Protein AF-A0A7K0UX24-F1 (afdb_monomer_lite)

Sequence (66 aa):
MKKSLKLMAVVASLTLITGVAVAPASQAAKIKLCLALDTGGVDDRSFNQGAWAGAQASTVSNAEYL

Foldseek 3Di:
DVVVVVVVVVVVVVCVVVVPPDPPPVPPDAAEAEAEDDPCACPNVDDNVVVVVVQVPDPRHDYDYD

Structure (mmCIF, N/CA/C/O backbone):
data_AF-A0A7K0UX24-F1
#
_entry.id   AF-A0A7K0UX24-F1
#
loop_
_atom_site.group_PDB
_atom_site.id
_atom_site.type_symbol
_atom_site.label_atom_id
_atom_site.label_alt_id
_atom_site.label_comp_id
_atom_site.label_asym_id
_atom_site.label_entity_id
_atom_site.label_seq_id
_atom_site.pdbx_PDB_ins_code
_atom_site.Cartn_x
_atom_site.Cartn_y
_atom_site.Cartn_z
_atom_site.occupancy
_atom_site.B_iso_or_equiv
_atom_site.auth_seq_id
_atom_site.auth_comp_id
_atom_site.auth_asym_id
_atom_site.auth_atom_id
_atom_site.pdbx_PDB_model_num
ATOM 1 N N . MET A 1 1 ? -43.161 3.246 45.064 1.00 59.03 1 MET A N 1
ATOM 2 C CA . MET A 1 1 ? -43.239 3.803 43.691 1.00 59.03 1 MET A CA 1
ATOM 3 C C . MET A 1 1 ? -42.193 4.886 43.412 1.00 59.03 1 MET A C 1
ATOM 5 O O . MET A 1 1 ? -41.404 4.697 42.502 1.00 59.03 1 MET A O 1
ATOM 9 N N . LYS A 1 2 ? -42.080 5.978 44.190 1.00 60.06 2 LYS A N 1
ATOM 10 C CA . LYS A 1 2 ? -41.078 7.042 43.911 1.00 60.06 2 LYS A CA 1
ATOM 11 C C . LYS A 1 2 ? -39.607 6.591 44.030 1.00 60.06 2 LYS A C 1
ATOM 13 O O . LYS A 1 2 ? -38.773 7.026 43.249 1.00 60.06 2 LYS A O 1
ATOM 18 N N . LYS A 1 3 ? -39.288 5.712 44.992 1.00 65.81 3 LYS A N 1
ATOM 19 C CA . LYS A 1 3 ? -37.927 5.162 45.184 1.00 65.81 3 LYS A CA 1
ATOM 20 C C . LYS A 1 3 ? -37.561 4.119 44.121 1.00 65.81 3 LYS A C 1
ATOM 22 O O . LYS A 1 3 ? -36.450 4.135 43.610 1.00 65.81 3 LYS A O 1
ATOM 27 N N . SER A 1 4 ? -38.520 3.275 43.745 1.00 69.25 4 SER A N 1
ATOM 28 C CA . SER A 1 4 ? -38.353 2.263 42.700 1.00 69.25 4 SER A CA 1
ATOM 29 C C . SER A 1 4 ? -38.210 2.880 41.302 1.00 69.25 4 SER A C 1
ATOM 31 O O . SER A 1 4 ? -37.406 2.400 40.513 1.00 69.25 4 SER A O 1
ATOM 33 N N . LEU A 1 5 ? -38.891 3.998 41.023 1.00 75.31 5 LEU A N 1
ATOM 34 C CA . LEU A 1 5 ? -38.740 4.723 39.757 1.00 75.31 5 LEU A CA 1
ATOM 35 C C . LEU A 1 5 ? -37.366 5.404 39.624 1.00 75.31 5 LEU A C 1
ATOM 37 O O . LEU A 1 5 ? -36.762 5.362 38.559 1.00 75.31 5 LEU A O 1
ATOM 41 N N . LYS A 1 6 ? -36.830 5.969 40.718 1.00 75.00 6 LYS A N 1
ATOM 42 C CA . LYS A 1 6 ? -35.457 6.506 40.748 1.00 75.00 6 LYS A CA 1
ATOM 43 C C . LYS A 1 6 ? -34.412 5.412 40.523 1.00 75.00 6 LYS A C 1
ATOM 45 O O . LYS A 1 6 ? -33.444 5.642 39.811 1.00 75.00 6 LYS A O 1
ATOM 50 N N . LEU A 1 7 ? -34.630 4.227 41.094 1.00 78.06 7 LEU A N 1
ATOM 51 C CA . LEU A 1 7 ? -33.741 3.085 40.901 1.00 78.06 7 LEU A CA 1
ATOM 52 C C . LEU A 1 7 ? -33.749 2.607 39.442 1.00 78.06 7 LEU A C 1
ATOM 54 O O . LEU A 1 7 ? -32.684 2.423 38.867 1.00 78.06 7 LEU A O 1
ATOM 58 N N . MET A 1 8 ? -34.923 2.488 38.811 1.00 76.00 8 MET A N 1
ATOM 59 C CA . MET A 1 8 ? -34.999 2.131 37.387 1.00 76.00 8 MET A CA 1
ATOM 60 C C . MET A 1 8 ? -34.377 3.192 36.476 1.00 76.00 8 MET A C 1
ATOM 62 O O . MET A 1 8 ? -33.726 2.829 35.504 1.00 76.00 8 MET A O 1
ATOM 66 N N . ALA A 1 9 ? -34.516 4.480 36.798 1.00 76.62 9 ALA A N 1
ATOM 67 C CA . ALA A 1 9 ? -33.875 5.549 36.033 1.00 76.62 9 ALA A CA 1
ATOM 68 C C . ALA A 1 9 ? -32.338 5.472 36.093 1.00 76.62 9 ALA A C 1
ATOM 70 O O . ALA A 1 9 ? -31.681 5.699 35.082 1.00 76.62 9 ALA A O 1
ATOM 71 N N . VAL A 1 10 ? -31.769 5.106 37.249 1.00 76.06 10 VAL A N 1
ATOM 72 C CA . VAL A 1 10 ? -30.318 4.907 37.417 1.00 76.06 10 VAL A CA 1
ATOM 73 C C . VAL A 1 10 ? -29.830 3.652 36.689 1.00 76.06 10 VAL A C 1
ATOM 75 O O . VAL A 1 10 ? -28.771 3.677 36.072 1.00 76.06 10 VAL A O 1
ATOM 78 N N . VAL A 1 11 ? -30.598 2.560 36.716 1.00 75.75 11 VAL A N 1
ATOM 79 C CA . VAL A 1 11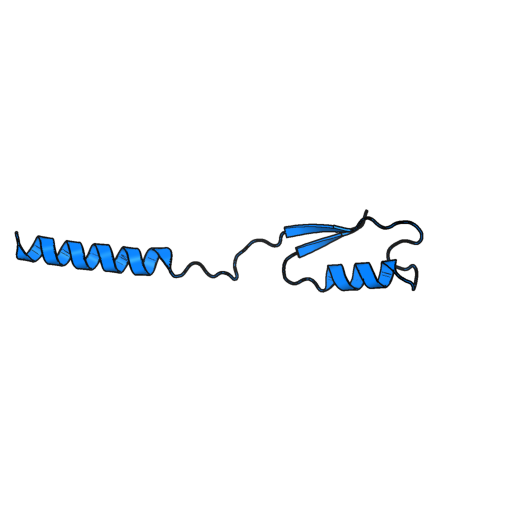 ? -30.238 1.344 35.969 1.00 75.75 11 VAL A CA 1
ATOM 80 C C . VAL A 1 11 ? -30.295 1.598 34.461 1.00 75.75 11 VAL A C 1
ATOM 82 O O . VAL A 1 11 ? -29.358 1.238 33.755 1.00 75.75 11 VAL A O 1
ATOM 85 N N . ALA A 1 12 ? -31.340 2.274 33.975 1.00 72.88 12 ALA A N 1
ATOM 86 C CA . ALA A 1 12 ? -31.504 2.591 32.558 1.00 72.88 12 ALA A CA 1
ATOM 87 C C . ALA A 1 12 ? -30.399 3.523 32.026 1.00 72.88 12 ALA A C 1
ATOM 89 O O . ALA A 1 12 ? -29.887 3.309 30.923 1.00 72.88 12 ALA A O 1
ATOM 90 N N . SER A 1 13 ? -29.988 4.531 32.805 1.00 63.22 13 SER A N 1
ATOM 91 C CA . SER A 1 13 ? -28.886 5.416 32.415 1.00 63.22 13 SER A CA 1
ATOM 92 C C . SER A 1 13 ? -27.537 4.696 32.426 1.00 63.22 13 SER A C 1
ATOM 94 O O . SER A 1 13 ? -26.735 4.906 31.518 1.00 63.22 13 SER A O 1
ATOM 96 N N . LEU A 1 14 ? -27.305 3.785 33.375 1.00 63.38 14 LEU A N 1
ATOM 97 C CA . LEU A 1 14 ? -26.077 2.992 33.422 1.00 63.38 14 LEU A CA 1
ATOM 98 C C . LEU A 1 14 ? -25.977 2.013 32.239 1.00 63.38 14 LEU A C 1
ATOM 100 O O . LEU A 1 14 ? -24.904 1.880 31.657 1.00 63.38 14 LEU A O 1
ATOM 104 N N . THR A 1 15 ? -27.090 1.398 31.821 1.00 62.28 15 THR A N 1
ATOM 105 C CA . THR A 1 15 ? -27.130 0.534 30.625 1.00 62.28 15 THR A CA 1
ATOM 106 C C . THR A 1 15 ? -26.937 1.296 29.315 1.00 62.28 15 THR A C 1
ATOM 108 O O . THR A 1 15 ? -26.382 0.751 28.366 1.00 62.28 15 THR A O 1
ATOM 111 N N . LEU A 1 16 ? -27.357 2.564 29.245 1.00 62.66 16 LEU A N 1
ATOM 112 C CA . LEU A 1 16 ? -27.141 3.394 28.057 1.00 62.66 16 LEU A CA 1
ATOM 113 C C . LEU A 1 16 ? -25.665 3.801 27.917 1.00 62.66 16 LEU A C 1
ATOM 115 O O . LEU A 1 16 ? -25.127 3.809 26.812 1.00 62.66 16 LEU A O 1
ATOM 119 N N . ILE A 1 17 ? -24.994 4.077 29.040 1.00 60.34 17 I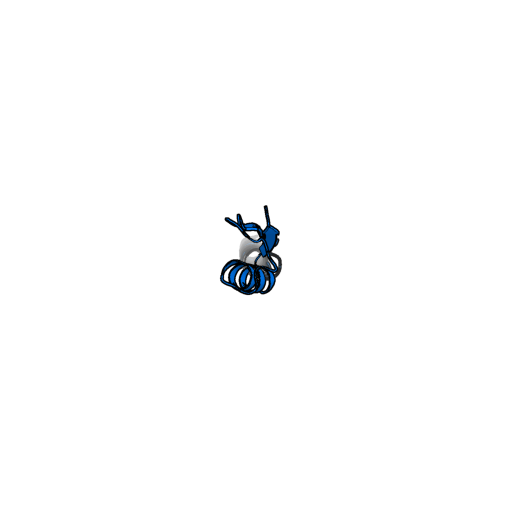LE A N 1
ATOM 120 C CA . ILE A 1 17 ? -23.564 4.417 29.070 1.00 60.34 17 ILE A CA 1
ATOM 121 C C . ILE A 1 17 ? -22.701 3.204 28.683 1.00 60.34 17 ILE A C 1
ATOM 123 O O . ILE A 1 17 ? -21.720 3.361 27.961 1.00 60.34 17 ILE A O 1
ATOM 127 N N . THR A 1 18 ? -23.074 1.987 29.092 1.00 59.44 18 THR A N 1
ATOM 128 C CA . THR A 1 18 ? -22.344 0.764 28.708 1.00 59.44 18 THR A CA 1
ATOM 129 C C . THR A 1 18 ? -22.699 0.248 27.312 1.00 59.44 18 THR A C 1
ATOM 131 O O . THR A 1 18 ? -21.870 -0.408 26.690 1.00 59.44 18 THR A O 1
ATOM 134 N N . GLY A 1 19 ? -23.890 0.552 26.785 1.00 58.31 19 GLY A N 1
ATOM 135 C CA . GLY A 1 19 ? -24.324 0.109 25.454 1.00 58.31 19 GLY A CA 1
ATOM 136 C C . GLY A 1 19 ? -23.707 0.884 24.283 1.00 58.31 19 GLY A C 1
ATOM 137 O O . GLY A 1 19 ? -23.560 0.326 23.200 1.00 58.31 19 GLY A O 1
ATOM 138 N N . VAL A 1 20 ? -23.322 2.150 24.483 1.00 57.78 20 VAL A N 1
ATOM 139 C CA . VAL A 1 20 ? -22.779 3.014 23.410 1.00 57.78 20 VAL A CA 1
ATOM 140 C C . VAL A 1 20 ? -21.242 3.048 23.398 1.00 57.78 20 VAL A C 1
ATOM 142 O O . VAL A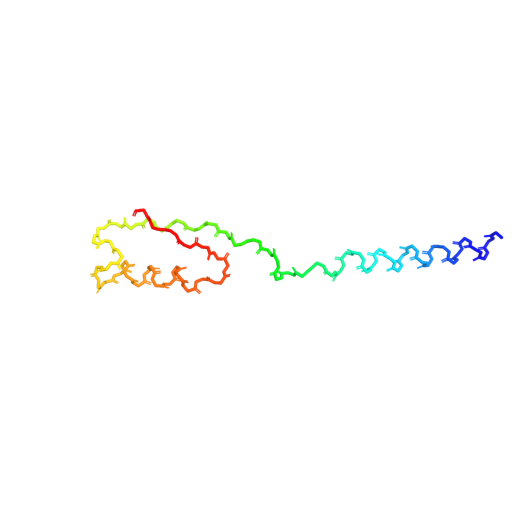 1 20 ? -20.640 3.326 22.365 1.00 57.78 20 VAL A O 1
ATOM 145 N N . ALA A 1 21 ? -20.582 2.727 24.513 1.00 56.47 21 ALA A N 1
ATOM 146 C CA . ALA A 1 21 ? -19.152 2.994 24.696 1.00 56.47 21 ALA A CA 1
ATOM 147 C C . ALA A 1 21 ? -18.196 1.807 24.440 1.00 56.47 21 ALA A C 1
ATOM 149 O O . ALA A 1 21 ? -17.004 1.945 24.700 1.00 56.47 21 ALA A O 1
ATOM 150 N N . VAL A 1 22 ? -18.666 0.645 23.960 1.00 57.75 22 VAL A N 1
ATOM 151 C CA . VAL A 1 22 ? -17.813 -0.569 23.879 1.00 57.75 22 VAL A CA 1
ATOM 152 C C . VAL A 1 22 ? -17.854 -1.284 22.526 1.00 57.75 22 VAL A C 1
ATOM 154 O O . VAL A 1 22 ? -17.408 -2.422 22.421 1.00 57.75 22 VAL A O 1
ATOM 157 N N . ALA A 1 23 ? -18.334 -0.639 21.459 1.00 59.69 23 ALA A N 1
ATOM 158 C CA . ALA A 1 23 ? -18.068 -1.163 20.121 1.00 59.69 23 ALA A CA 1
ATOM 159 C C . ALA A 1 23 ? -16.556 -1.033 19.850 1.00 59.69 23 ALA A C 1
ATOM 161 O O . ALA A 1 23 ? -16.044 0.092 19.837 1.00 59.69 23 ALA A O 1
ATOM 162 N N . PRO A 1 24 ? -15.805 -2.135 19.664 1.00 61.59 24 PRO A N 1
ATOM 163 C CA . PRO A 1 24 ? -14.381 -2.036 19.406 1.00 61.59 24 PRO A CA 1
ATOM 164 C C . PRO A 1 24 ? -14.189 -1.314 18.073 1.00 61.59 24 PRO A C 1
ATOM 166 O O . PRO A 1 24 ? -14.605 -1.815 17.030 1.00 61.59 24 PRO A O 1
ATOM 169 N N . ALA A 1 25 ? -13.491 -0.176 18.081 1.00 60.41 25 ALA A N 1
ATOM 170 C CA . ALA A 1 25 ? -13.045 0.486 16.850 1.00 60.41 25 ALA A CA 1
ATOM 171 C C . ALA A 1 25 ?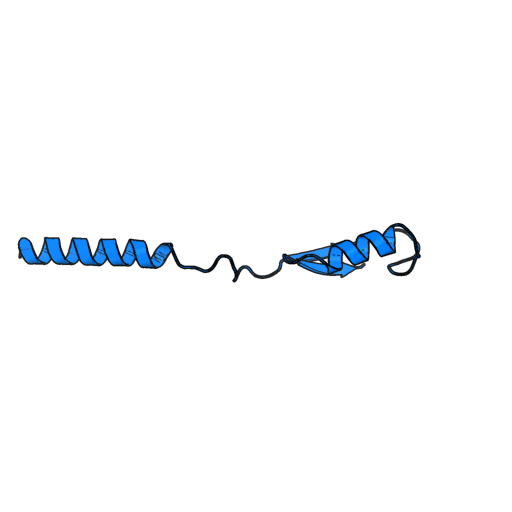 -12.215 -0.460 15.947 1.00 60.41 25 ALA A C 1
ATOM 173 O O . ALA A 1 25 ? -12.078 -0.237 14.750 1.00 60.41 25 ALA A O 1
ATOM 174 N N . SER A 1 26 ? -11.717 -1.561 16.521 1.00 60.00 26 SER A N 1
ATOM 175 C CA . SER A 1 26 ? -10.980 -2.645 15.868 1.00 60.00 26 SER A CA 1
ATOM 176 C C . SER A 1 26 ? -11.814 -3.557 14.947 1.00 60.00 26 SER A C 1
ATOM 178 O O . SER A 1 26 ? -11.244 -4.478 14.365 1.00 60.00 26 SER A O 1
ATOM 180 N N . GLN A 1 27 ? -13.134 -3.372 14.829 1.00 59.75 27 GLN A N 1
ATOM 181 C CA . GLN A 1 27 ? -14.003 -4.200 13.969 1.00 59.75 27 GLN A CA 1
ATOM 182 C C . GLN A 1 27 ? -14.544 -3.472 12.736 1.00 59.75 27 GLN A C 1
ATOM 184 O O . GLN A 1 27 ? -15.395 -4.011 12.029 1.00 59.75 27 GLN A O 1
ATOM 189 N N . ALA A 1 28 ? -14.036 -2.274 12.433 1.00 73.00 28 ALA A N 1
ATOM 190 C CA . ALA A 1 28 ? -14.328 -1.642 11.154 1.00 73.00 28 ALA A CA 1
ATOM 191 C C . ALA A 1 28 ? -13.847 -2.550 10.008 1.00 73.00 28 ALA A C 1
ATOM 193 O O . ALA A 1 28 ? -12.689 -2.971 9.974 1.00 73.00 28 ALA A O 1
ATOM 194 N N . ALA A 1 29 ? -14.750 -2.877 9.082 1.00 84.69 29 ALA A N 1
ATOM 195 C CA . ALA A 1 29 ? -14.397 -3.640 7.895 1.00 84.69 29 ALA A CA 1
ATOM 196 C C . ALA A 1 29 ? -13.336 -2.877 7.089 1.00 84.69 29 ALA A C 1
ATOM 198 O O . ALA A 1 29 ? -13.446 -1.664 6.900 1.00 84.69 29 ALA A O 1
ATOM 199 N N . LYS A 1 30 ? -12.318 -3.593 6.598 1.00 88.75 30 LYS A N 1
ATOM 200 C CA . LYS A 1 30 ? -11.315 -3.004 5.708 1.00 88.75 30 LYS A CA 1
ATOM 201 C C . LYS A 1 30 ? -11.984 -2.466 4.447 1.00 88.75 30 LYS A C 1
ATOM 203 O O . LYS A 1 30 ? -12.814 -3.149 3.843 1.00 88.75 30 LYS A O 1
ATOM 208 N N . ILE A 1 31 ? -11.585 -1.271 4.025 1.00 92.19 31 ILE A N 1
ATOM 209 C CA . ILE A 1 31 ? -12.066 -0.694 2.768 1.00 92.19 31 ILE A CA 1
ATOM 210 C C . ILE A 1 31 ? -11.397 -1.391 1.578 1.00 92.19 31 ILE A C 1
ATOM 212 O O . ILE A 1 31 ? -10.258 -1.851 1.673 1.00 92.19 31 ILE A O 1
ATOM 216 N N . LYS A 1 32 ? -12.088 -1.460 0.441 1.00 93.62 32 LYS A N 1
ATOM 217 C CA . LYS A 1 32 ? -11.462 -1.886 -0.815 1.00 93.62 32 LYS A CA 1
ATOM 218 C C . LYS A 1 32 ? -10.686 -0.713 -1.406 1.00 93.62 32 LYS A C 1
ATOM 220 O O . LYS A 1 32 ? -11.243 0.375 -1.536 1.00 93.62 32 LYS A O 1
ATOM 225 N N . LEU A 1 33 ? -9.421 -0.938 -1.743 1.00 93.50 33 LEU A N 1
ATOM 226 C CA . LEU A 1 33 ? -8.551 0.042 -2.387 1.00 93.50 33 LEU A CA 1
ATOM 227 C C . LEU A 1 33 ? -8.162 -0.481 -3.766 1.00 93.50 33 LEU A C 1
ATOM 229 O O . LEU A 1 33 ? -7.668 -1.597 -3.877 1.00 93.50 33 LEU A O 1
ATOM 233 N N . CYS A 1 34 ? -8.352 0.349 -4.784 1.00 95.75 34 CYS A N 1
ATOM 234 C CA . CYS A 1 34 ? -8.015 0.031 -6.160 1.00 95.75 34 CYS A CA 1
ATOM 235 C C . CYS A 1 34 ? -6.848 0.916 -6.605 1.00 95.75 34 CYS A C 1
ATOM 237 O O . CYS A 1 34 ? -7.003 2.136 -6.679 1.00 95.75 34 CYS A O 1
ATOM 239 N N . LEU A 1 35 ? -5.686 0.322 -6.863 1.00 96.25 35 LEU A N 1
ATOM 240 C CA . LEU A 1 35 ? -4.500 1.035 -7.326 1.00 96.25 35 LEU A CA 1
ATOM 241 C C . LEU A 1 35 ? -4.398 0.911 -8.848 1.00 96.25 35 LEU A C 1
ATOM 243 O O . LEU 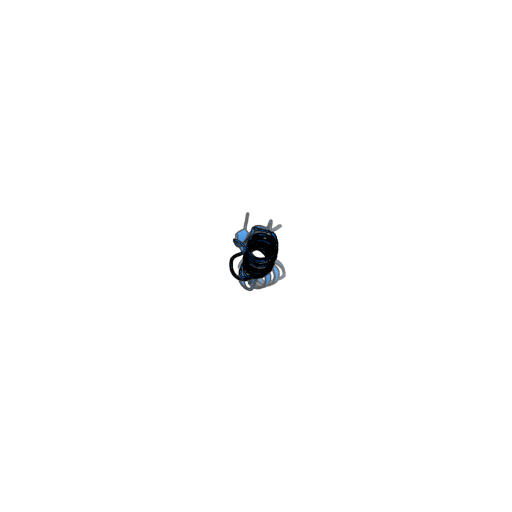A 1 35 ? -3.989 -0.124 -9.364 1.00 96.25 35 LEU A O 1
ATOM 247 N N . ALA A 1 36 ? -4.788 1.965 -9.562 1.00 96.25 36 ALA A N 1
ATOM 248 C CA . ALA A 1 36 ? -4.555 2.049 -10.998 1.00 96.25 36 ALA A CA 1
ATOM 249 C C . ALA A 1 36 ? -3.076 2.361 -11.255 1.00 96.25 36 ALA A C 1
ATOM 251 O O . ALA A 1 36 ? -2.541 3.327 -10.705 1.00 96.25 36 ALA A O 1
ATOM 252 N N . LEU A 1 37 ? -2.433 1.538 -12.077 1.00 95.44 37 LEU A N 1
ATOM 253 C CA . LEU A 1 37 ? -1.051 1.729 -12.500 1.00 95.44 37 LEU A CA 1
ATOM 254 C C . LEU A 1 37 ? -1.032 2.277 -13.928 1.00 95.44 37 LEU A C 1
ATOM 256 O O . LEU A 1 37 ? -1.943 2.011 -14.707 1.00 95.44 37 LEU A O 1
ATOM 260 N N . ASP A 1 38 ? -0.006 3.060 -14.259 1.00 91.69 38 ASP A N 1
ATOM 261 C CA . ASP A 1 38 ? 0.224 3.503 -15.637 1.00 91.69 38 ASP 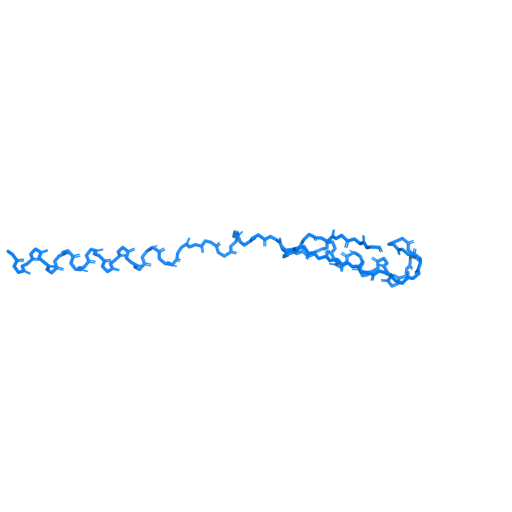A CA 1
ATOM 262 C C . ASP A 1 38 ? 0.836 2.349 -16.462 1.00 91.69 38 ASP A C 1
ATOM 264 O O . ASP A 1 38 ? 0.155 1.382 -16.796 1.00 91.69 38 ASP A O 1
ATOM 268 N N . THR A 1 39 ? 2.140 2.386 -16.753 1.00 92.94 39 THR A N 1
ATOM 269 C CA . THR A 1 39 ? 2.842 1.357 -17.533 1.00 92.94 39 THR A CA 1
ATOM 270 C C . THR A 1 39 ? 3.841 0.576 -16.677 1.00 92.94 39 THR A C 1
ATOM 272 O O . THR A 1 39 ? 4.446 1.117 -15.758 1.00 92.94 39 THR A O 1
ATOM 275 N N . GLY A 1 40 ? 4.021 -0.718 -16.963 1.00 92.19 40 GLY A N 1
ATOM 276 C CA . GLY A 1 40 ? 5.028 -1.570 -16.305 1.00 92.19 40 GLY A CA 1
ATOM 277 C C . GLY A 1 40 ? 4.518 -2.460 -15.163 1.00 92.19 40 GLY A C 1
ATOM 278 O O . GLY A 1 40 ? 5.191 -3.430 -14.826 1.00 92.19 40 GLY A O 1
ATOM 279 N N . GLY A 1 41 ? 3.318 -2.211 -14.628 1.00 95.69 41 GLY A N 1
ATOM 280 C CA . GLY A 1 41 ? 2.681 -3.080 -13.628 1.00 95.69 41 GLY A CA 1
ATOM 281 C C . GLY A 1 41 ? 3.382 -3.097 -12.263 1.00 95.69 41 GLY A C 1
ATOM 282 O O . GLY A 1 41 ? 4.238 -2.268 -11.975 1.00 95.69 41 GLY A O 1
ATOM 283 N N . VAL A 1 42 ? 2.995 -4.037 -11.396 1.00 96.69 42 VAL A N 1
ATOM 284 C CA . VAL A 1 42 ? 3.455 -4.091 -9.992 1.00 96.69 42 VAL A CA 1
ATOM 285 C C . VAL A 1 42 ? 4.915 -4.522 -9.804 1.00 96.69 42 VAL A C 1
ATOM 287 O O . VAL A 1 42 ? 5.468 -4.291 -8.735 1.00 96.69 42 VAL A O 1
ATOM 290 N N . ASP A 1 43 ? 5.542 -5.113 -10.822 1.00 95.19 43 ASP A N 1
ATOM 291 C CA . ASP A 1 43 ? 6.922 -5.626 -10.772 1.00 95.19 43 ASP A CA 1
ATOM 292 C C . ASP A 1 43 ? 7.887 -4.791 -11.636 1.00 95.19 43 ASP A C 1
ATOM 294 O O . ASP A 1 43 ? 8.935 -5.267 -12.080 1.00 95.19 43 ASP A O 1
ATOM 298 N N . ASP A 1 44 ? 7.544 -3.524 -11.881 1.00 96.38 44 ASP A N 1
ATOM 299 C CA . ASP A 1 44 ? 8.295 -2.602 -12.743 1.00 96.38 44 ASP A CA 1
ATOM 300 C C . ASP A 1 44 ? 9.677 -2.192 -12.196 1.00 96.38 44 ASP A C 1
ATOM 302 O O . ASP A 1 44 ? 10.418 -1.473 -12.868 1.00 96.38 44 ASP A O 1
ATOM 306 N N . ARG A 1 45 ? 10.039 -2.631 -10.981 1.00 95.75 45 ARG A N 1
ATOM 307 C CA . ARG A 1 45 ? 11.266 -2.247 -10.254 1.00 95.75 45 ARG A CA 1
ATOM 308 C C . ARG A 1 45 ? 11.439 -0.736 -10.119 1.00 95.75 45 ARG A C 1
ATOM 310 O O . ARG A 1 45 ? 12.563 -0.245 -9.997 1.00 95.75 45 ARG A O 1
ATOM 317 N N . SER A 1 46 ? 10.334 -0.002 -10.152 1.00 95.12 46 SER A N 1
ATOM 318 C CA . SER A 1 46 ? 10.308 1.449 -10.143 1.00 95.12 46 SER A CA 1
ATOM 319 C C . SER A 1 46 ? 9.166 1.941 -9.244 1.00 95.12 46 SER A C 1
ATOM 321 O O . SER A 1 46 ? 8.921 1.395 -8.163 1.00 95.12 46 SER A O 1
ATOM 323 N N . PHE A 1 47 ? 8.512 3.023 -9.641 1.00 96.62 47 PHE A N 1
ATOM 324 C CA . PHE A 1 47 ? 7.443 3.675 -8.912 1.00 96.62 47 PHE A CA 1
ATOM 325 C C . PHE A 1 47 ? 6.256 2.748 -8.612 1.00 96.62 47 PHE A C 1
ATOM 327 O O . PHE A 1 47 ? 5.784 2.747 -7.472 1.00 96.62 47 PHE A O 1
ATOM 334 N N . ASN A 1 48 ? 5.786 1.941 -9.572 1.00 96.94 48 ASN A N 1
ATOM 335 C CA . ASN A 1 48 ? 4.568 1.148 -9.378 1.00 96.94 48 ASN A CA 1
ATOM 336 C C . ASN A 1 48 ? 4.771 0.033 -8.352 1.00 96.94 48 ASN A C 1
ATOM 338 O O . ASN A 1 48 ? 3.898 -0.187 -7.512 1.00 96.94 48 ASN A O 1
ATOM 342 N N . GLN A 1 49 ? 5.937 -0.616 -8.348 1.00 97.56 49 GLN A N 1
ATOM 343 C CA . GLN A 1 49 ? 6.290 -1.588 -7.313 1.00 97.56 49 GLN A CA 1
ATOM 344 C C . GLN A 1 49 ? 6.283 -0.949 -5.919 1.00 97.56 49 GLN A C 1
ATOM 346 O O . GLN A 1 49 ? 5.755 -1.527 -4.966 1.00 97.56 49 GLN A O 1
ATOM 351 N N . GLY A 1 50 ? 6.833 0.263 -5.789 1.00 97.50 50 GLY A N 1
ATOM 352 C CA . GLY A 1 50 ? 6.810 1.015 -4.532 1.00 97.50 50 GLY A CA 1
ATOM 353 C C . GLY A 1 50 ? 5.388 1.364 -4.083 1.00 97.50 50 GLY A C 1
ATOM 354 O O . GLY A 1 50 ? 5.028 1.140 -2.924 1.00 97.50 50 GLY A O 1
ATOM 355 N N . ALA A 1 51 ? 4.559 1.854 -5.005 1.00 97.00 51 ALA A N 1
ATOM 356 C CA . ALA A 1 51 ? 3.156 2.168 -4.744 1.00 97.00 51 ALA A CA 1
ATOM 357 C C . ALA A 1 51 ? 2.359 0.919 -4.323 1.00 97.00 51 ALA A C 1
ATOM 359 O O . ALA A 1 51 ? 1.600 0.965 -3.351 1.00 97.00 51 ALA A O 1
ATOM 360 N N . TRP A 1 52 ? 2.582 -0.216 -4.991 1.00 97.50 52 TRP A N 1
ATOM 361 C CA . TRP A 1 52 ? 1.933 -1.487 -4.676 1.00 97.50 52 TRP A CA 1
ATOM 362 C C . TRP A 1 52 ? 2.357 -2.046 -3.316 1.00 97.50 52 TRP A C 1
ATOM 364 O O . TRP A 1 52 ? 1.515 -2.496 -2.539 1.00 97.50 52 TRP A O 1
ATOM 374 N N . ALA A 1 53 ? 3.646 -1.978 -2.979 1.00 97.50 53 ALA A N 1
ATOM 375 C CA . ALA A 1 53 ? 4.133 -2.378 -1.661 1.00 97.50 53 ALA A CA 1
ATOM 376 C C . ALA A 1 53 ? 3.499 -1.532 -0.541 1.00 97.50 53 ALA A C 1
ATOM 378 O O . ALA A 1 53 ? 3.073 -2.074 0.480 1.00 97.50 53 ALA A O 1
ATOM 379 N N . GLY A 1 54 ? 3.366 -0.218 -0.754 1.00 96.69 54 GLY A N 1
ATOM 380 C CA . GLY A 1 54 ? 2.672 0.674 0.177 1.00 96.69 54 GLY A CA 1
ATOM 381 C C . GLY A 1 54 ? 1.192 0.320 0.349 1.00 96.69 54 GLY A C 1
ATOM 382 O O . GLY A 1 54 ? 0.699 0.251 1.474 1.00 96.69 54 GLY A O 1
ATOM 383 N N . ALA A 1 55 ? 0.492 0.031 -0.751 1.00 96.12 55 ALA A N 1
ATOM 384 C CA . ALA A 1 55 ? -0.911 -0.374 -0.717 1.00 96.12 55 ALA A CA 1
ATOM 385 C C . ALA A 1 55 ? -1.119 -1.707 0.030 1.00 96.12 55 ALA A C 1
ATOM 387 O O . ALA A 1 55 ? -2.058 -1.825 0.820 1.00 96.12 55 ALA A O 1
ATOM 388 N N . GLN A 1 56 ? -0.220 -2.681 -0.152 1.00 95.75 56 GLN A N 1
ATOM 389 C CA . GLN A 1 56 ? -0.251 -3.970 0.555 1.00 95.75 56 GLN A CA 1
ATOM 390 C C . GLN A 1 56 ? 0.024 -3.846 2.060 1.00 95.75 56 GLN A C 1
ATOM 392 O O . GLN A 1 56 ? -0.517 -4.619 2.848 1.00 95.75 56 GLN A O 1
ATOM 397 N N . ALA A 1 57 ? 0.839 -2.873 2.474 1.00 96.50 57 ALA A N 1
ATOM 398 C CA . ALA A 1 57 ? 1.160 -2.638 3.882 1.00 96.50 57 ALA A CA 1
ATOM 399 C C . ALA A 1 57 ? 0.023 -1.958 4.672 1.00 96.50 57 ALA A C 1
ATOM 401 O O . ALA A 1 57 ? 0.107 -1.832 5.896 1.00 96.50 57 ALA A O 1
ATOM 402 N N . SER A 1 58 ? -1.040 -1.507 4.000 1.00 93.94 58 SER A N 1
ATOM 403 C CA . SER A 1 58 ? -2.165 -0.829 4.640 1.00 93.94 58 SER A CA 1
ATOM 404 C C . SER A 1 58 ? -2.899 -1.733 5.636 1.00 93.94 58 SER A C 1
ATOM 406 O O . SER A 1 58 ? -3.368 -2.826 5.315 1.00 93.94 58 SER A O 1
ATOM 408 N N . THR A 1 59 ? -3.073 -1.244 6.864 1.00 92.50 59 THR A N 1
ATOM 409 C CA . THR A 1 59 ? -3.847 -1.938 7.906 1.00 92.50 59 THR A CA 1
ATOM 410 C C . THR A 1 59 ? -5.351 -1.687 7.792 1.00 92.50 59 THR A C 1
ATOM 412 O O . THR A 1 59 ? -6.142 -2.435 8.366 1.00 92.50 59 THR A O 1
ATOM 415 N N . VAL A 1 60 ? -5.753 -0.669 7.025 1.00 89.88 60 VAL A N 1
ATOM 416 C CA . VAL A 1 60 ? -7.145 -0.205 6.914 1.00 89.88 60 VAL A CA 1
ATOM 417 C C . VAL A 1 60 ? -7.831 -0.640 5.620 1.00 89.88 60 VAL A C 1
ATOM 419 O O . VAL A 1 60 ? -9.051 -0.527 5.511 1.00 89.88 60 VAL A O 1
ATOM 422 N N . SER A 1 61 ? -7.079 -1.156 4.643 1.00 92.38 61 SER A N 1
ATOM 423 C CA . SER A 1 61 ? -7.611 -1.546 3.335 1.00 92.38 61 SER A CA 1
ATOM 424 C C . SER A 1 61 ? -7.148 -2.924 2.876 1.00 92.38 61 SER A C 1
ATOM 426 O O . SER A 1 61 ? -6.121 -3.434 3.316 1.00 92.38 61 SER A O 1
ATOM 428 N N . ASN A 1 62 ? -7.913 -3.508 1.957 1.00 94.31 62 ASN A N 1
ATOM 429 C CA . ASN A 1 62 ? -7.470 -4.606 1.104 1.00 94.31 62 ASN A CA 1
ATOM 430 C C . ASN A 1 62 ? -7.199 -4.025 -0.284 1.00 94.31 62 ASN A C 1
ATOM 432 O O . ASN A 1 62 ? -8.108 -3.457 -0.893 1.00 94.31 62 ASN A O 1
ATOM 436 N N . ALA A 1 63 ? -5.948 -4.105 -0.727 1.00 95.50 63 ALA A N 1
ATOM 437 C CA . ALA A 1 63 ? -5.518 -3.532 -1.991 1.00 95.50 63 ALA A CA 1
ATOM 438 C C . ALA A 1 63 ? -5.685 -4.527 -3.146 1.00 95.50 63 ALA A C 1
ATOM 440 O O . ALA A 1 63 ? -5.332 -5.698 -3.022 1.00 95.50 63 ALA A O 1
ATOM 441 N N . GLU A 1 64 ? -6.175 -4.022 -4.269 1.00 94.56 64 GLU A N 1
ATOM 442 C CA . GLU A 1 64 ? -6.222 -4.668 -5.580 1.00 94.56 64 GLU A CA 1
ATOM 443 C C . GLU A 1 64 ? -5.629 -3.673 -6.595 1.00 94.56 64 GLU A C 1
ATOM 445 O O . GLU A 1 64 ? -5.757 -2.459 -6.407 1.00 94.56 64 GLU A O 1
ATOM 450 N N . TYR A 1 65 ? -4.949 -4.148 -7.640 1.00 89.25 65 TYR A N 1
ATOM 451 C CA . TYR A 1 65 ? -4.456 -3.298 -8.732 1.00 89.25 65 TYR A CA 1
ATOM 452 C C . TYR A 1 65 ? -5.256 -3.558 -10.013 1.00 89.25 65 TYR A C 1
ATOM 454 O O . TYR A 1 65 ? -5.782 -4.660 -10.190 1.00 89.25 65 TYR A O 1
ATOM 462 N N . LEU A 1 66 ? -5.370 -2.533 -10.863 1.00 85.56 66 LEU A N 1
ATOM 463 C CA . LEU A 1 66 ? -5.993 -2.618 -12.194 1.00 85.56 66 LEU A CA 1
ATOM 464 C C . LEU A 1 66 ? -4.938 -2.683 -13.290 1.00 85.56 66 LEU A C 1
ATOM 466 O O . LEU A 1 66 ? -3.891 -2.018 -13.117 1.00 85.56 66 LEU A O 1
#

pLDDT: mean 82.08, std 15.13, range [56.47, 97.56]

Radius of gyration: 24.63 Å; chains: 1; bounding box: 54×13×63 Å

Secondary structure (DSSP, 8-state):
-HHHHHHHHHHHHHHHHHHHS---GGGPPPEEEEE---SS-TTSSSHHHHHHHHHHT-SSEEEEE-